Protein AF-A0A645J166-F1 (afdb_monomer_lite)

Foldseek 3Di:
DDPVLLQVLCLQQVNHDPVVVQVVLQVQLVVCCVVVNAVHSVRSSVVSSVCSPVSVSVVVVLVVQLVPDPDSVVSNVVNVVSNVVSVD

Structure (mmCIF, N/CA/C/O backbone):
data_AF-A0A645J166-F1
#
_entry.id   AF-A0A645J166-F1
#
loop_
_atom_site.group_PDB
_atom_site.id
_atom_site.type_symbol
_atom_site.label_atom_id
_atom_site.label_alt_id
_atom_site.label_comp_id
_atom_site.label_asym_id
_atom_site.label_entity_id
_atom_site.label_seq_id
_atom_site.pdbx_PDB_ins_code
_atom_site.Cartn_x
_atom_site.Cartn_y
_atom_site.Cartn_z
_atom_site.occupancy
_atom_site.B_iso_or_equiv
_atom_site.auth_seq_id
_atom_site.auth_comp_id
_atom_site.auth_asym_id
_atom_site.auth_atom_id
_atom_site.pdbx_PDB_model_num
ATOM 1 N N . MET A 1 1 ? -5.506 -1.144 19.823 1.00 64.12 1 MET A N 1
ATOM 2 C CA . MET A 1 1 ? -5.617 -1.043 18.350 1.00 64.12 1 MET A CA 1
ATOM 3 C C . MET A 1 1 ? -4.314 -1.562 17.749 1.00 64.12 1 MET A C 1
ATOM 5 O O . MET A 1 1 ? -3.284 -1.353 18.373 1.00 64.12 1 MET A O 1
ATOM 9 N N . ASP A 1 2 ? -4.341 -2.264 16.617 1.00 86.06 2 ASP A N 1
ATOM 10 C CA . ASP A 1 2 ? -3.154 -2.923 16.041 1.00 86.06 2 ASP A CA 1
ATOM 11 C C . ASP A 1 2 ? -2.208 -1.912 15.351 1.00 86.06 2 ASP A C 1
ATOM 13 O O . ASP A 1 2 ? -2.576 -1.277 14.358 1.00 86.06 2 ASP A O 1
ATOM 17 N N . ALA A 1 3 ? -0.988 -1.766 15.882 1.00 89.06 3 ALA A N 1
ATOM 18 C CA . ALA A 1 3 ? 0.036 -0.851 15.370 1.00 89.06 3 ALA A CA 1
ATOM 19 C C . ALA A 1 3 ? 0.500 -1.207 13.946 1.00 89.06 3 ALA A C 1
ATOM 21 O O . ALA A 1 3 ? 0.827 -0.315 13.157 1.00 89.06 3 ALA A O 1
ATOM 22 N N . ALA A 1 4 ? 0.491 -2.494 13.583 1.00 92.81 4 ALA A N 1
ATOM 23 C CA . ALA A 1 4 ? 0.827 -2.930 12.234 1.00 92.81 4 ALA A CA 1
ATOM 24 C C . ALA A 1 4 ? -0.258 -2.494 11.242 1.00 92.81 4 ALA A C 1
ATOM 26 O O . ALA A 1 4 ? 0.063 -1.943 10.186 1.00 92.81 4 ALA A O 1
ATOM 27 N N . ALA A 1 5 ? -1.536 -2.646 11.608 1.00 95.25 5 ALA A N 1
ATOM 28 C CA . ALA A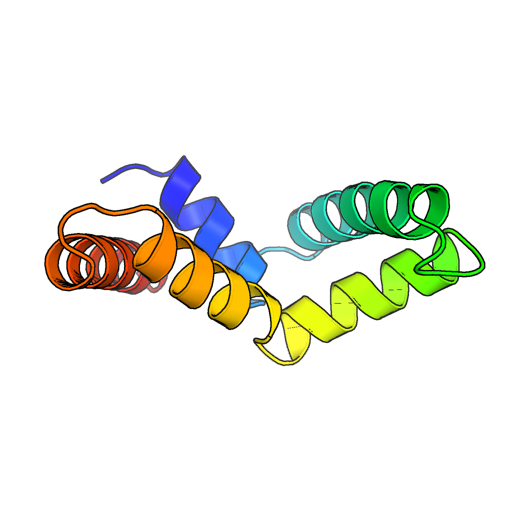 1 5 ? -2.661 -2.217 10.776 1.00 95.25 5 ALA A CA 1
ATOM 29 C C . ALA A 1 5 ? -2.624 -0.704 10.500 1.00 95.25 5 ALA A C 1
ATOM 31 O O . ALA A 1 5 ? -2.726 -0.279 9.347 1.00 95.25 5 ALA A O 1
ATOM 32 N N . GLN A 1 6 ? -2.387 0.110 11.533 1.00 95.44 6 GLN A N 1
ATOM 33 C CA . GLN A 1 6 ? -2.188 1.556 11.374 1.00 95.44 6 GLN A CA 1
ATOM 34 C C . GLN A 1 6 ? -0.993 1.861 10.463 1.00 95.44 6 GLN A C 1
ATOM 36 O O . GLN A 1 6 ? -1.084 2.696 9.565 1.00 95.44 6 GLN A O 1
ATOM 41 N N . GLY A 1 7 ? 0.124 1.153 10.652 1.00 95.81 7 GLY A N 1
ATOM 42 C CA . GLY A 1 7 ? 1.324 1.309 9.836 1.00 95.81 7 GLY A CA 1
ATOM 43 C C . GLY A 1 7 ? 1.100 1.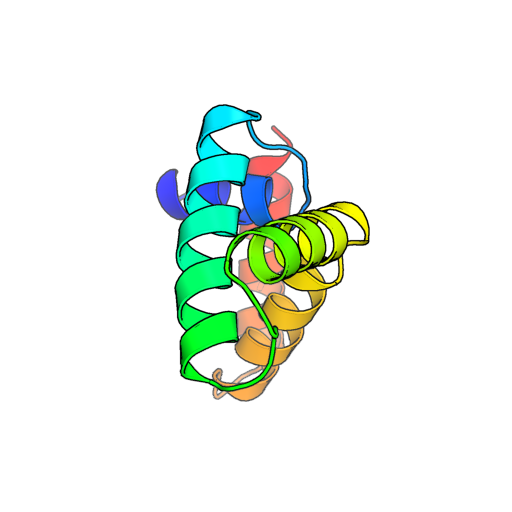031 8.348 1.00 95.81 7 GLY A C 1
ATOM 44 O O . GLY A 1 7 ? 1.724 1.694 7.520 1.00 95.81 7 GLY A O 1
ATOM 45 N N . ILE A 1 8 ? 0.231 0.080 7.994 1.00 96.12 8 ILE A N 1
ATOM 46 C CA . ILE A 1 8 ? -0.157 -0.177 6.599 1.00 96.12 8 ILE A CA 1
ATOM 47 C C . ILE A 1 8 ? -1.080 0.923 6.075 1.00 96.12 8 ILE A C 1
ATOM 49 O O . ILE A 1 8 ? -0.844 1.425 4.977 1.00 96.12 8 ILE A O 1
ATOM 53 N N . VAL A 1 9 ? -2.071 1.364 6.858 1.00 97.38 9 VAL A N 1
ATOM 54 C CA . VAL A 1 9 ? -2.952 2.473 6.451 1.00 97.38 9 VAL A CA 1
ATOM 55 C C . VAL A 1 9 ? -2.149 3.741 6.155 1.00 97.38 9 VAL A C 1
ATOM 57 O O . VAL A 1 9 ? -2.371 4.360 5.115 1.00 97.38 9 VAL A O 1
ATOM 60 N N . ARG A 1 10 ? -1.156 4.087 6.990 1.00 97.69 10 ARG A N 1
ATOM 61 C CA . ARG A 1 10 ? -0.262 5.229 6.721 1.00 97.69 10 ARG A CA 1
ATOM 62 C C . ARG A 1 10 ? 0.466 5.087 5.384 1.00 97.69 10 ARG A C 1
ATOM 64 O O . ARG A 1 10 ? 0.589 6.076 4.673 1.00 97.69 10 ARG A O 1
ATOM 71 N N . ILE A 1 11 ? 0.925 3.885 5.016 1.00 97.94 11 ILE A N 1
ATOM 72 C CA . ILE A 1 11 ? 1.570 3.664 3.708 1.00 97.94 11 ILE A CA 1
ATOM 73 C C . ILE A 1 11 ? 0.568 3.908 2.582 1.00 97.94 11 ILE A C 1
ATOM 75 O O . ILE A 1 11 ? 0.849 4.693 1.685 1.00 97.94 11 ILE A O 1
ATOM 79 N N . LEU A 1 12 ? -0.603 3.270 2.633 1.00 97.88 12 LEU A N 1
ATOM 80 C CA . LEU A 1 12 ? -1.581 3.333 1.540 1.00 97.88 12 LEU A CA 1
ATOM 81 C C . LEU A 1 12 ? -2.201 4.726 1.358 1.00 97.88 12 LEU A C 1
ATOM 83 O O . LEU A 1 12 ? -2.660 5.036 0.261 1.00 97.88 12 LEU A O 1
ATOM 87 N N . LYS A 1 13 ? -2.203 5.557 2.410 1.00 97.12 13 LYS A N 1
ATOM 88 C CA . LYS A 1 13 ? -2.607 6.973 2.367 1.00 97.12 13 LYS A CA 1
ATOM 89 C C . LYS A 1 13 ? -1.469 7.936 1.994 1.00 97.12 13 LYS A C 1
ATOM 91 O O . LYS A 1 13 ? -1.693 9.140 1.993 1.00 97.12 13 LYS A O 1
ATOM 96 N N . GLY A 1 14 ? -0.255 7.445 1.736 1.00 96.31 14 GLY A N 1
ATOM 97 C CA . GLY A 1 14 ? 0.898 8.294 1.410 1.00 96.31 14 GLY A CA 1
ATOM 98 C C . GLY A 1 14 ? 1.471 9.085 2.594 1.00 96.31 14 GLY A C 1
ATOM 99 O O . GLY A 1 14 ? 2.216 10.034 2.388 1.00 96.31 14 GLY A O 1
ATOM 100 N N . ALA A 1 15 ? 1.156 8.692 3.831 1.00 96.12 15 ALA A N 1
ATOM 101 C CA . ALA A 1 15 ? 1.556 9.368 5.070 1.00 96.12 15 ALA A CA 1
ATOM 102 C C . ALA A 1 15 ? 2.632 8.601 5.876 1.00 96.12 15 ALA A C 1
ATOM 104 O O . ALA A 1 15 ? 2.857 8.885 7.051 1.00 96.12 15 ALA A O 1
ATOM 105 N N . SER A 1 16 ? 3.271 7.578 5.293 1.00 95.94 16 SER A N 1
ATOM 106 C CA . SER A 1 16 ? 4.372 6.833 5.932 1.00 95.94 16 SER A CA 1
ATOM 107 C C . SER A 1 16 ? 5.748 7.360 5.519 1.00 95.94 16 SER A C 1
ATOM 109 O O . SER A 1 16 ? 5.868 8.246 4.678 1.00 95.94 16 SER A O 1
ATOM 111 N N . THR A 1 17 ? 6.808 6.804 6.107 1.00 95.75 17 THR A N 1
ATOM 112 C CA . THR A 1 17 ? 8.181 7.184 5.760 1.00 95.75 17 THR A CA 1
ATOM 113 C C . THR A 1 17 ? 8.540 6.730 4.341 1.00 95.75 17 THR A C 1
ATOM 115 O O . THR A 1 17 ? 8.090 5.656 3.919 1.00 95.75 17 THR A O 1
ATOM 118 N N . PRO A 1 18 ? 9.414 7.468 3.624 1.00 96.25 18 PRO A N 1
ATOM 119 C CA . PRO A 1 18 ? 9.849 7.087 2.280 1.00 96.25 18 PRO A CA 1
ATOM 120 C C . PRO A 1 18 ? 10.389 5.655 2.214 1.00 96.25 18 PRO A C 1
ATOM 122 O O . PRO A 1 18 ? 10.022 4.901 1.325 1.00 96.25 18 PRO A O 1
ATOM 125 N N . THR A 1 19 ? 11.176 5.221 3.204 1.00 97.25 19 THR A N 1
ATOM 126 C CA . THR A 1 19 ? 11.732 3.859 3.249 1.00 97.25 19 THR A CA 1
ATOM 127 C C . THR A 1 19 ? 10.651 2.776 3.233 1.00 97.25 19 THR A C 1
ATOM 129 O O . THR A 1 19 ? 10.749 1.822 2.463 1.00 97.25 19 THR A O 1
ATOM 132 N N . ARG A 1 20 ? 9.601 2.909 4.057 1.00 96.25 20 ARG A N 1
ATOM 133 C CA . ARG A 1 20 ? 8.523 1.906 4.116 1.00 96.25 20 ARG A CA 1
ATOM 134 C C . ARG A 1 20 ? 7.678 1.925 2.847 1.00 96.25 20 ARG A C 1
A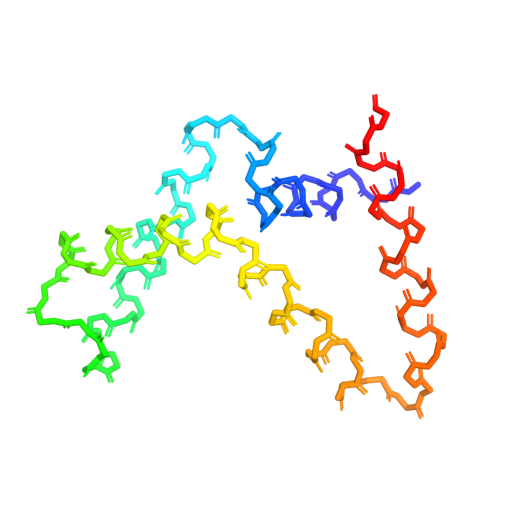TOM 136 O O . ARG A 1 20 ? 7.345 0.860 2.332 1.00 96.25 20 ARG A O 1
ATOM 143 N N . THR A 1 21 ? 7.376 3.116 2.333 1.00 97.69 21 THR A N 1
ATOM 144 C CA . THR A 1 21 ? 6.658 3.282 1.065 1.00 97.69 21 THR A CA 1
ATOM 145 C C . THR A 1 21 ? 7.434 2.652 -0.091 1.00 97.69 21 THR A C 1
ATOM 147 O O . THR A 1 21 ? 6.870 1.855 -0.833 1.00 97.69 21 THR A O 1
ATOM 150 N N . ASN A 1 22 ? 8.743 2.897 -0.189 1.00 98.00 22 ASN A N 1
ATOM 151 C CA . ASN A 1 22 ? 9.586 2.371 -1.262 1.00 98.00 22 ASN A CA 1
ATOM 152 C C . ASN A 1 22 ? 9.640 0.838 -1.266 1.00 98.00 22 ASN A C 1
ATOM 154 O O . ASN A 1 22 ? 9.554 0.238 -2.334 1.00 98.00 22 ASN A O 1
ATOM 158 N N . ILE A 1 23 ? 9.726 0.194 -0.094 1.00 97.75 23 ILE A N 1
ATOM 159 C CA . ILE A 1 23 ? 9.708 -1.277 0.011 1.00 97.75 23 ILE A CA 1
ATOM 160 C C . ILE A 1 23 ? 8.372 -1.844 -0.491 1.00 97.75 23 ILE A C 1
ATOM 162 O O . ILE A 1 23 ? 8.355 -2.814 -1.248 1.00 97.75 23 ILE A O 1
ATOM 166 N N . VAL A 1 24 ? 7.245 -1.227 -0.120 1.00 97.88 24 VAL A N 1
ATOM 167 C CA . VAL A 1 24 ? 5.921 -1.656 -0.602 1.00 97.88 24 VAL A CA 1
ATOM 168 C C . VAL A 1 24 ? 5.771 -1.422 -2.105 1.00 97.88 24 VAL A C 1
ATOM 170 O O . VAL A 1 24 ? 5.280 -2.309 -2.807 1.00 97.88 24 VAL A O 1
ATOM 173 N N . CYS A 1 25 ? 6.240 -0.284 -2.620 1.00 98.44 25 CYS A N 1
ATOM 174 C CA . CYS A 1 25 ? 6.249 0.005 -4.053 1.00 98.44 25 CYS A CA 1
ATOM 175 C C . CYS A 1 25 ? 7.110 -0.990 -4.831 1.00 98.44 25 CYS A C 1
ATOM 177 O O . CYS A 1 25 ? 6.691 -1.445 -5.890 1.00 98.44 25 CYS A O 1
ATOM 179 N N . LEU A 1 26 ? 8.278 -1.371 -4.308 1.00 98.38 26 LEU A N 1
ATOM 180 C CA . LEU A 1 26 ? 9.154 -2.350 -4.947 1.00 98.38 26 LEU A CA 1
ATOM 181 C C . LEU A 1 26 ? 8.509 -3.740 -4.989 1.00 98.38 26 LEU A C 1
ATOM 183 O O . LEU A 1 26 ? 8.460 -4.355 -6.051 1.00 98.38 26 LEU A O 1
ATOM 187 N N . ASN A 1 27 ? 7.936 -4.209 -3.876 1.00 98.12 27 ASN A N 1
ATOM 188 C CA . ASN A 1 27 ? 7.212 -5.485 -3.850 1.00 98.12 27 ASN A CA 1
ATOM 189 C C . ASN A 1 27 ? 6.029 -5.482 -4.830 1.00 98.12 27 ASN A C 1
ATOM 191 O O . ASN A 1 27 ? 5.804 -6.453 -5.553 1.00 98.12 27 ASN A O 1
ATOM 195 N N . SER A 1 28 ? 5.301 -4.366 -4.895 1.00 98.31 28 SER A N 1
ATOM 196 C CA . SER A 1 28 ? 4.183 -4.182 -5.825 1.00 98.31 28 SER A CA 1
ATOM 197 C C . SER A 1 28 ? 4.657 -4.161 -7.280 1.00 98.31 28 SER A C 1
ATOM 199 O O . SER A 1 28 ? 4.027 -4.778 -8.133 1.00 98.31 28 SER A O 1
ATOM 201 N N . ALA A 1 29 ? 5.801 -3.536 -7.566 1.00 98.69 29 ALA A N 1
ATOM 202 C CA . ALA A 1 29 ? 6.410 -3.510 -8.892 1.00 98.69 29 ALA A CA 1
ATOM 203 C C . ALA A 1 29 ? 6.741 -4.913 -9.414 1.00 98.69 29 ALA A C 1
ATOM 205 O O . ALA A 1 29 ? 6.469 -5.204 -10.577 1.00 98.69 29 ALA A O 1
ATOM 206 N N . LEU A 1 30 ? 7.273 -5.792 -8.555 1.00 98.69 30 LEU A N 1
ATOM 207 C CA . LEU A 1 30 ? 7.554 -7.187 -8.909 1.00 98.69 30 LEU A CA 1
ATOM 208 C C . LEU A 1 30 ? 6.272 -7.930 -9.306 1.00 98.69 30 LEU A C 1
ATOM 210 O O . LEU A 1 30 ? 6.243 -8.612 -10.329 1.00 98.69 30 LEU A O 1
ATOM 214 N N . ILE A 1 31 ? 5.196 -7.746 -8.535 1.00 98.38 31 ILE A N 1
ATOM 215 C CA . ILE A 1 31 ? 3.887 -8.343 -8.829 1.00 98.38 31 ILE A CA 1
ATOM 216 C C . ILE A 1 31 ? 3.324 -7.785 -10.141 1.00 98.38 31 ILE A C 1
ATOM 218 O O . ILE A 1 31 ? 2.861 -8.550 -10.984 1.00 98.38 31 ILE A O 1
ATOM 222 N N . LEU A 1 32 ? 3.382 -6.464 -10.342 1.00 98.25 32 LEU A N 1
ATOM 223 C CA . LEU A 1 32 ? 2.907 -5.814 -11.566 1.00 98.25 32 LEU A CA 1
ATOM 224 C C . LEU A 1 32 ? 3.669 -6.299 -12.801 1.00 98.25 32 LEU A C 1
ATOM 226 O O . LEU A 1 32 ? 3.046 -6.536 -13.833 1.00 98.25 32 LEU A O 1
ATOM 230 N N . TYR A 1 33 ? 4.985 -6.472 -12.695 1.00 98.56 33 TYR A N 1
ATOM 231 C CA . TYR A 1 33 ? 5.819 -6.980 -13.778 1.00 98.56 33 TYR A CA 1
ATOM 232 C C . TYR A 1 33 ? 5.459 -8.428 -14.136 1.00 98.56 33 TYR A C 1
ATOM 234 O O . TYR A 1 33 ? 5.122 -8.711 -15.284 1.00 98.56 33 TYR A O 1
ATOM 242 N N . VAL A 1 34 ? 5.422 -9.333 -13.149 1.00 98.44 34 VAL A N 1
ATOM 243 C CA . VAL A 1 34 ? 5.070 -10.750 -13.372 1.00 98.44 34 VAL A CA 1
ATOM 244 C C . VAL A 1 34 ? 3.637 -10.907 -13.897 1.00 98.44 34 VAL A C 1
ATOM 246 O O . VAL A 1 34 ? 3.366 -11.796 -14.699 1.00 98.44 34 VAL A O 1
ATOM 249 N N . ALA A 1 35 ? 2.718 -10.021 -13.506 1.00 98.25 35 ALA A N 1
ATOM 250 C CA . ALA A 1 35 ? 1.340 -10.008 -13.996 1.00 98.25 35 ALA A CA 1
ATOM 251 C C . ALA A 1 35 ? 1.162 -9.361 -15.388 1.00 98.25 35 ALA A C 1
ATOM 253 O O . ALA A 1 35 ? 0.024 -9.219 -15.846 1.00 98.25 35 ALA A O 1
ATOM 254 N N . GLY A 1 36 ? 2.238 -8.903 -16.041 1.00 97.94 36 GLY A N 1
ATOM 255 C CA . GLY A 1 36 ? 2.173 -8.207 -17.332 1.00 97.94 36 GLY A CA 1
ATOM 256 C C . GLY A 1 36 ? 1.456 -6.852 -17.268 1.00 97.94 36 GLY A C 1
ATOM 257 O O . GLY A 1 36 ? 0.851 -6.412 -18.244 1.00 97.94 36 GLY A O 1
ATOM 258 N N . LYS A 1 37 ? 1.454 -6.201 -16.098 1.00 97.88 37 LYS A N 1
ATOM 259 C CA . LYS A 1 37 ? 0.830 -4.886 -15.845 1.00 97.88 37 LYS A CA 1
ATOM 260 C C . LYS A 1 37 ? 1.833 -3.729 -15.820 1.00 97.88 37 LYS A C 1
ATOM 262 O O . LYS A 1 37 ? 1.407 -2.578 -15.725 1.00 97.88 37 LYS A O 1
ATOM 267 N N . ALA A 1 38 ? 3.124 -4.027 -15.896 1.00 98.31 38 ALA A N 1
ATOM 268 C CA . ALA A 1 38 ? 4.210 -3.082 -16.133 1.00 98.31 38 ALA A CA 1
ATOM 269 C C . ALA A 1 38 ? 5.242 -3.759 -17.046 1.00 98.31 38 ALA A C 1
ATOM 271 O O . ALA A 1 38 ? 5.509 -4.949 -16.873 1.00 98.31 38 ALA A O 1
ATOM 272 N N . ALA A 1 39 ? 5.827 -3.029 -17.995 1.00 98.12 39 ALA A N 1
ATOM 273 C CA . ALA A 1 39 ? 6.835 -3.567 -18.912 1.00 98.12 39 ALA A CA 1
ATOM 274 C C . ALA A 1 39 ? 8.211 -3.738 -18.246 1.00 98.12 39 ALA A C 1
ATOM 276 O O . ALA A 1 39 ? 9.076 -4.434 -18.772 1.00 98.12 39 ALA A O 1
ATOM 277 N N . SER A 1 40 ? 8.429 -3.116 -17.083 1.00 98.75 40 SER A N 1
ATOM 278 C CA . SER A 1 40 ? 9.665 -3.240 -16.307 1.00 98.75 40 SER A CA 1
ATOM 279 C C . SER A 1 40 ? 9.438 -3.007 -14.809 1.00 98.75 40 SER A C 1
ATOM 281 O O . SER A 1 40 ? 8.429 -2.428 -14.398 1.00 98.75 40 SER A O 1
ATOM 283 N N . ILE A 1 41 ? 10.402 -3.420 -13.977 1.00 98.56 41 ILE A N 1
ATOM 284 C CA . ILE A 1 41 ? 10.375 -3.158 -12.527 1.00 98.56 41 ILE A CA 1
ATOM 285 C C . ILE A 1 41 ? 10.400 -1.643 -12.221 1.00 98.56 41 ILE A C 1
ATOM 287 O O . ILE A 1 41 ? 9.580 -1.215 -11.409 1.00 98.56 41 ILE A O 1
ATOM 291 N N . PRO A 1 42 ? 11.247 -0.800 -12.859 1.00 98.69 42 PRO A N 1
ATOM 292 C CA . PRO A 1 42 ? 11.202 0.652 -12.652 1.00 98.69 42 PRO A CA 1
ATOM 293 C C . PRO A 1 42 ? 9.840 1.280 -12.973 1.00 98.69 42 PRO A C 1
ATOM 295 O O . PRO A 1 42 ? 9.336 2.084 -12.191 1.00 98.69 42 PRO A O 1
ATOM 298 N N . GLU A 1 43 ? 9.206 0.878 -14.077 1.00 98.62 43 GLU A N 1
ATOM 299 C CA . GLU A 1 43 ? 7.855 1.341 -14.419 1.00 98.62 43 GLU A CA 1
ATOM 300 C C . GLU A 1 43 ? 6.832 0.913 -13.356 1.00 98.62 43 GLU A C 1
ATOM 302 O O . GLU A 1 43 ? 6.040 1.730 -12.883 1.00 98.62 43 GLU A O 1
ATOM 307 N N . GLY A 1 44 ? 6.878 -0.353 -12.923 1.00 98.69 44 GLY A N 1
ATOM 308 C CA . GLY A 1 44 ? 6.009 -0.868 -11.866 1.00 98.69 44 GLY A CA 1
ATOM 309 C C . GLY A 1 44 ? 6.190 -0.130 -10.537 1.00 98.69 44 GLY A C 1
ATOM 310 O O . GLY A 1 44 ? 5.209 0.117 -9.832 1.00 98.69 44 GLY A O 1
ATOM 311 N N . TYR A 1 45 ? 7.419 0.269 -10.209 1.00 98.75 45 TYR A N 1
ATOM 312 C CA . TYR A 1 45 ? 7.728 1.044 -9.010 1.00 98.75 45 TYR A CA 1
ATOM 313 C C . TYR A 1 45 ? 7.105 2.440 -9.078 1.00 98.75 45 TYR A C 1
ATOM 315 O O . TYR A 1 45 ? 6.375 2.820 -8.162 1.00 98.75 45 TYR A O 1
ATOM 323 N N . LEU A 1 46 ? 7.324 3.171 -10.179 1.00 98.56 46 LEU A N 1
ATOM 324 C CA . LEU A 1 46 ? 6.745 4.505 -10.383 1.00 98.56 46 LEU A CA 1
ATOM 325 C C . LEU A 1 46 ? 5.215 4.457 -10.350 1.00 98.56 46 LEU A C 1
ATOM 327 O O . LEU A 1 46 ? 4.582 5.261 -9.668 1.00 98.56 46 LEU A O 1
ATOM 331 N N . ARG A 1 47 ? 4.614 3.456 -11.003 1.00 98.44 47 ARG A N 1
ATOM 332 C CA . ARG A 1 47 ? 3.165 3.237 -10.981 1.00 98.44 47 ARG A CA 1
ATOM 333 C C . ARG A 1 47 ? 2.639 2.952 -9.574 1.00 98.44 47 ARG A C 1
ATOM 335 O O . ARG A 1 47 ? 1.594 3.471 -9.197 1.00 98.44 47 ARG A O 1
ATOM 342 N N . SER A 1 48 ? 3.345 2.133 -8.796 1.00 98.50 48 SER A N 1
ATOM 343 C CA . SER A 1 48 ? 2.964 1.830 -7.409 1.00 98.50 48 SER A CA 1
ATOM 344 C C . SER A 1 48 ? 3.032 3.076 -6.526 1.00 98.50 48 SER A C 1
ATOM 346 O O . SER A 1 48 ? 2.134 3.312 -5.718 1.00 98.50 48 SER A O 1
ATOM 348 N N . HIS A 1 49 ? 4.059 3.904 -6.727 1.00 98.19 49 HIS A N 1
ATOM 349 C CA . HIS A 1 49 ? 4.215 5.167 -6.019 1.00 98.19 49 HIS A CA 1
ATOM 350 C C . HIS A 1 49 ? 3.079 6.146 -6.355 1.00 98.19 49 HIS A C 1
ATOM 352 O O . HIS A 1 49 ? 2.493 6.733 -5.449 1.00 98.19 49 HIS A O 1
ATOM 358 N N . GLU A 1 50 ? 2.704 6.260 -7.631 1.00 98.25 50 GLU A N 1
ATOM 359 C CA . GLU A 1 50 ? 1.575 7.087 -8.081 1.00 98.25 50 GLU A CA 1
ATOM 360 C C . GLU A 1 50 ? 0.232 6.610 -7.502 1.00 98.25 50 GLU A C 1
ATOM 362 O O . GLU A 1 50 ? -0.596 7.412 -7.073 1.00 98.25 50 GLU A O 1
ATOM 367 N N . LEU A 1 51 ? 0.007 5.295 -7.414 1.00 98.50 51 LEU A N 1
ATOM 368 C CA . LEU A 1 51 ? -1.207 4.739 -6.801 1.00 98.50 51 LEU A CA 1
ATOM 369 C C . LEU A 1 51 ? -1.326 5.082 -5.311 1.00 98.50 51 LEU A C 1
ATOM 371 O O . LEU A 1 51 ? -2.437 5.280 -4.817 1.00 98.50 51 LEU A O 1
ATOM 375 N N . ILE A 1 52 ? -0.202 5.150 -4.596 1.00 98.19 52 ILE A N 1
ATOM 376 C CA . ILE A 1 52 ? -0.173 5.610 -3.205 1.00 98.19 52 ILE A CA 1
ATOM 377 C C . ILE A 1 52 ? -0.401 7.125 -3.1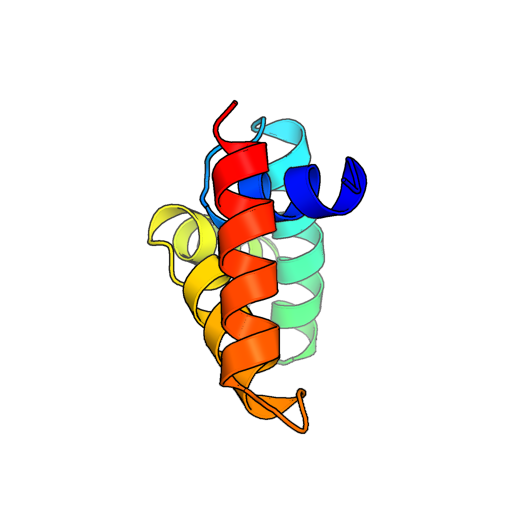40 1.00 98.19 52 ILE A C 1
ATOM 379 O O . ILE A 1 52 ? -1.278 7.567 -2.400 1.00 98.19 52 ILE A O 1
ATOM 383 N N . ALA A 1 53 ? 0.329 7.913 -3.935 1.00 97.00 53 ALA A N 1
ATOM 384 C CA . ALA A 1 53 ? 0.254 9.376 -3.925 1.00 97.00 53 ALA A CA 1
ATOM 385 C C . ALA A 1 53 ? -1.142 9.908 -4.295 1.00 97.00 53 ALA A C 1
ATOM 387 O O . ALA A 1 53 ? -1.643 10.835 -3.666 1.00 97.00 53 ALA A O 1
ATOM 388 N N . SER A 1 54 ? -1.806 9.278 -5.265 1.00 97.94 54 SER A N 1
ATOM 389 C CA . SER A 1 54 ? -3.173 9.618 -5.690 1.00 97.94 54 SER A CA 1
ATOM 390 C C . SER A 1 54 ? -4.270 9.136 -4.728 1.00 97.94 54 SER A C 1
ATOM 392 O O . SER A 1 54 ? -5.450 9.418 -4.943 1.00 97.94 54 SER A O 1
ATOM 394 N N . GLY A 1 55 ? -3.926 8.357 -3.695 1.00 97.56 55 GLY A N 1
ATOM 395 C CA . GLY A 1 55 ? -4.884 7.726 -2.779 1.00 97.56 55 GLY A CA 1
ATOM 396 C C . GLY A 1 55 ? -5.647 6.534 -3.375 1.00 97.56 55 GLY A C 1
ATOM 397 O O . GLY A 1 55 ? -6.474 5.917 -2.695 1.00 97.56 55 GLY A O 1
ATOM 398 N N . ALA A 1 56 ? -5.364 6.155 -4.625 1.00 98.38 56 ALA A N 1
ATOM 399 C CA . ALA A 1 56 ? -5.999 5.019 -5.287 1.00 98.38 56 ALA A CA 1
ATOM 400 C C . ALA A 1 56 ? -5.736 3.689 -4.555 1.00 98.38 56 ALA A C 1
ATOM 402 O O . ALA A 1 56 ? -6.616 2.825 -4.519 1.00 98.38 56 ALA A O 1
ATOM 403 N N . ALA A 1 57 ? -4.563 3.538 -3.935 1.00 98.12 57 ALA A N 1
ATOM 404 C CA . ALA A 1 57 ? -4.203 2.365 -3.144 1.00 98.12 57 ALA A CA 1
ATOM 405 C C . ALA A 1 57 ? -5.113 2.194 -1.913 1.00 98.12 57 ALA A C 1
ATOM 407 O O . ALA A 1 57 ? -5.640 1.106 -1.676 1.00 98.12 57 ALA A O 1
ATOM 408 N N . TYR A 1 58 ? -5.373 3.272 -1.166 1.00 98.31 58 TYR A N 1
ATOM 409 C CA . TYR A 1 58 ? -6.307 3.235 -0.038 1.00 98.31 58 TYR A CA 1
ATOM 410 C C . TYR A 1 58 ? -7.751 2.974 -0.500 1.00 98.31 58 TYR A C 1
ATOM 412 O O . TYR A 1 58 ? -8.443 2.137 0.076 1.00 98.31 58 TYR A O 1
ATOM 420 N N . LYS A 1 59 ? -8.178 3.575 -1.618 1.00 98.56 59 LYS A N 1
ATOM 421 C CA . LYS A 1 59 ? -9.497 3.300 -2.215 1.00 98.56 59 LYS A CA 1
ATOM 422 C C . LYS A 1 59 ? -9.670 1.833 -2.627 1.00 98.56 59 LYS A C 1
ATOM 424 O O . LYS A 1 59 ? -10.772 1.287 -2.558 1.00 98.56 59 LYS A O 1
ATOM 429 N N . ALA A 1 60 ? -8.600 1.173 -3.073 1.00 98.12 60 ALA A N 1
ATOM 430 C CA . ALA A 1 60 ? -8.626 -0.259 -3.361 1.00 98.12 60 ALA A CA 1
ATOM 431 C C . ALA A 1 60 ? -8.836 -1.093 -2.084 1.00 98.12 60 ALA A C 1
ATOM 433 O O . ALA A 1 60 ? -9.615 -2.047 -2.115 1.00 98.12 60 ALA A O 1
ATOM 434 N N . LEU A 1 61 ? -8.223 -0.701 -0.960 1.00 98.25 61 LEU A N 1
ATOM 435 C CA . LEU A 1 61 ? -8.465 -1.328 0.341 1.00 98.25 61 LEU A CA 1
ATOM 436 C C . LEU A 1 61 ? -9.926 -1.164 0.787 1.00 98.25 61 LEU A C 1
ATOM 438 O O . LEU A 1 61 ? -10.530 -2.140 1.222 1.00 98.25 61 LEU A O 1
ATOM 442 N N . GLU A 1 62 ? -10.522 0.020 0.629 1.00 98.56 62 GLU A N 1
ATOM 443 C CA . GLU A 1 62 ? -11.943 0.245 0.949 1.00 98.56 62 GLU A CA 1
ATOM 444 C C . GLU A 1 62 ? -12.861 -0.693 0.153 1.00 98.56 62 GLU A C 1
ATOM 446 O O . GLU A 1 62 ? -13.735 -1.350 0.724 1.00 98.56 62 GLU A O 1
ATOM 451 N N . LYS A 1 63 ? -12.623 -0.818 -1.160 1.00 98.56 63 LYS A N 1
ATOM 452 C CA . LYS A 1 63 ? -13.368 -1.750 -2.022 1.00 98.56 63 LYS A CA 1
ATOM 453 C C . LYS A 1 63 ? -13.194 -3.200 -1.580 1.00 98.56 63 LYS A C 1
ATOM 455 O O . LYS A 1 63 ? -14.165 -3.951 -1.556 1.00 98.56 63 LYS A O 1
ATOM 460 N N . TRP A 1 64 ? -11.971 -3.595 -1.235 1.00 98.19 64 TRP A N 1
ATOM 461 C CA . TRP A 1 64 ? -11.671 -4.950 -0.781 1.00 98.19 64 TRP A CA 1
ATOM 462 C C . TRP A 1 64 ? -12.366 -5.276 0.545 1.00 98.19 64 TRP A C 1
ATOM 464 O O . TRP A 1 64 ? -13.003 -6.320 0.658 1.00 98.19 64 TRP A O 1
ATOM 474 N N . VAL A 1 65 ? -12.329 -4.353 1.511 1.00 98.31 65 VAL A N 1
ATOM 475 C CA . VAL A 1 65 ? -13.047 -4.485 2.786 1.00 98.31 65 VAL A CA 1
ATOM 476 C C . VAL A 1 65 ? -14.548 -4.631 2.548 1.00 98.31 65 VAL A C 1
ATOM 478 O O . VAL A 1 65 ? -15.157 -5.543 3.106 1.00 98.31 65 VAL A O 1
ATOM 481 N N . ALA A 1 66 ? -15.140 -3.800 1.689 1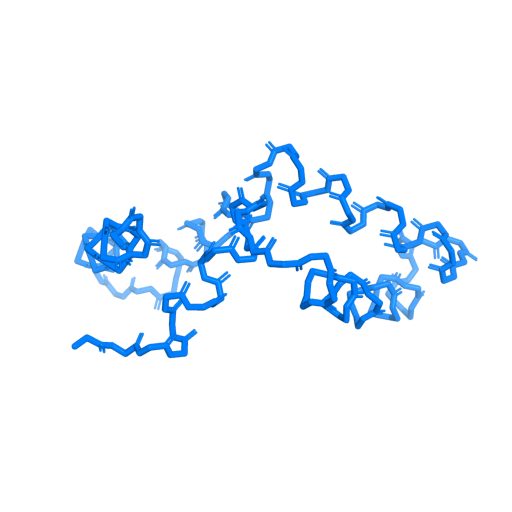.00 98.31 66 ALA A N 1
ATOM 482 C CA . ALA A 1 66 ? -16.559 -3.904 1.359 1.00 98.31 66 ALA A CA 1
ATOM 483 C C . ALA A 1 66 ? -16.916 -5.245 0.688 1.00 98.31 66 ALA A C 1
ATOM 485 O O . ALA A 1 66 ? -17.974 -5.798 0.966 1.00 98.31 66 ALA A O 1
ATOM 486 N N . ALA A 1 67 ? -16.036 -5.785 -0.162 1.00 98.25 67 ALA A N 1
ATOM 487 C CA . ALA A 1 67 ? -16.281 -7.030 -0.891 1.00 98.25 67 ALA A CA 1
ATOM 488 C C . ALA A 1 67 ? -16.052 -8.307 -0.058 1.00 98.25 67 ALA A C 1
ATOM 490 O O . ALA A 1 67 ? -16.671 -9.330 -0.337 1.00 98.25 67 ALA A O 1
ATOM 491 N N . GLN A 1 68 ? -15.152 -8.280 0.932 1.00 97.44 68 GLN A N 1
ATOM 492 C CA . GLN A 1 68 ? -14.771 -9.472 1.704 1.00 97.44 68 GLN A CA 1
ATOM 493 C C . GLN A 1 68 ? -15.469 -9.616 3.061 1.00 97.44 68 GLN A C 1
ATOM 495 O O . GLN A 1 68 ? -15.313 -10.644 3.722 1.00 97.44 68 GLN A O 1
ATOM 500 N N . ASN A 1 69 ? -16.238 -8.620 3.499 1.00 97.88 69 ASN A N 1
ATOM 501 C CA . ASN A 1 69 ? -16.997 -8.715 4.743 1.00 97.88 69 ASN A CA 1
ATOM 502 C C . ASN A 1 69 ? -18.441 -9.145 4.466 1.00 97.88 69 ASN A C 1
ATOM 504 O O . ASN A 1 69 ? -19.092 -8.613 3.573 1.00 97.88 69 ASN A O 1
ATOM 508 N N . ARG A 1 70 ? -18.963 -10.075 5.282 1.00 97.25 70 ARG A N 1
ATOM 509 C CA . ARG A 1 70 ? -20.392 -10.454 5.254 1.00 97.25 70 ARG A CA 1
ATOM 510 C C . ARG A 1 70 ? -21.302 -9.263 5.564 1.00 97.25 70 ARG A C 1
ATOM 512 O O . ARG A 1 70 ? -22.373 -9.155 4.984 1.00 97.25 70 ARG A O 1
ATOM 519 N N . ASP A 1 71 ? -20.848 -8.389 6.462 1.00 98.06 71 ASP A N 1
ATOM 520 C CA . ASP A 1 71 ? -21.417 -7.064 6.705 1.00 98.06 71 ASP A CA 1
ATOM 521 C C . ASP A 1 71 ? -20.401 -5.991 6.261 1.00 98.06 71 ASP A C 1
ATOM 523 O O . ASP A 1 71 ? -19.451 -5.686 6.996 1.00 98.06 71 ASP A O 1
ATOM 527 N N . PRO A 1 72 ? -20.569 -5.420 5.054 1.00 98.00 72 PRO A N 1
ATOM 528 C CA . PRO A 1 72 ? -19.682 -4.383 4.538 1.00 98.00 72 PRO A CA 1
ATOM 529 C C . PRO A 1 72 ? -19.616 -3.133 5.422 1.00 98.00 72 PRO A C 1
ATOM 531 O O . PRO A 1 72 ? -18.553 -2.519 5.523 1.00 98.00 72 PRO A O 1
ATOM 534 N N . GLN A 1 73 ? -20.715 -2.753 6.084 1.00 98.06 73 GLN A N 1
ATOM 535 C CA . GLN A 1 73 ? -20.767 -1.532 6.893 1.00 98.06 73 GLN A CA 1
ATOM 536 C C . GLN A 1 73 ? -19.926 -1.682 8.158 1.00 98.06 73 GLN A C 1
ATOM 538 O O . GLN A 1 73 ? -19.129 -0.796 8.474 1.00 98.06 73 GLN A O 1
ATOM 543 N N . ALA A 1 74 ? -20.018 -2.830 8.834 1.00 98.06 74 ALA A N 1
ATOM 544 C CA . ALA A 1 74 ? -19.161 -3.132 9.978 1.00 98.06 74 ALA A CA 1
ATOM 545 C C . ALA A 1 74 ? -17.668 -3.147 9.595 1.00 98.06 74 ALA A C 1
ATOM 547 O O . ALA A 1 74 ? -16.830 -2.588 10.310 1.00 98.06 74 ALA A O 1
ATOM 548 N N . GLY A 1 75 ? -17.325 -3.733 8.440 1.00 97.94 75 GLY A N 1
ATOM 549 C CA . GLY A 1 75 ? -15.953 -3.746 7.924 1.00 97.94 75 GLY A CA 1
ATOM 550 C C . GLY A 1 75 ? -15.410 -2.340 7.648 1.00 97.94 75 GLY A C 1
ATOM 551 O O . GLY A 1 75 ? -14.317 -1.990 8.102 1.00 97.94 75 GLY A O 1
ATOM 552 N N . LEU A 1 76 ? -16.189 -1.507 6.952 1.00 98.44 76 LEU A N 1
ATOM 553 C CA . LEU A 1 76 ? -15.822 -0.121 6.650 1.00 98.44 76 LEU A CA 1
ATOM 554 C C . LEU A 1 76 ? -15.727 0.740 7.916 1.00 98.44 76 LEU A C 1
ATOM 556 O O . LEU A 1 76 ? -14.802 1.543 8.037 1.00 98.44 76 LEU A O 1
ATOM 560 N N . ALA A 1 77 ? -16.615 0.539 8.894 1.00 98.12 77 ALA A N 1
ATOM 561 C CA . ALA A 1 77 ? -16.537 1.212 10.189 1.00 98.12 77 ALA A CA 1
ATOM 562 C C . ALA A 1 77 ? -15.233 0.869 10.928 1.00 98.12 77 ALA A C 1
ATOM 564 O O . ALA A 1 77 ? -14.561 1.761 11.452 1.00 98.12 77 ALA A O 1
ATOM 565 N N . LYS A 1 78 ? -14.814 -0.404 10.902 1.00 97.06 78 LYS A N 1
ATOM 566 C CA . LYS A 1 78 ? -13.525 -0.831 11.466 1.00 97.06 78 LYS A CA 1
ATOM 567 C C . LYS A 1 78 ? -12.342 -0.198 10.731 1.00 97.06 78 LYS A C 1
ATOM 569 O O . LYS A 1 78 ? -11.427 0.298 11.387 1.00 97.06 78 LYS A O 1
ATOM 574 N N . LEU A 1 79 ? -12.356 -0.177 9.395 1.00 97.50 79 LEU A N 1
ATOM 575 C CA . LEU A 1 79 ? -11.309 0.482 8.604 1.00 97.50 79 LEU A CA 1
ATOM 576 C C . LEU A 1 79 ? -11.218 1.980 8.935 1.00 97.50 79 LEU A C 1
ATOM 578 O O . LEU A 1 79 ? -10.119 2.501 9.135 1.00 97.50 79 LEU A O 1
ATOM 582 N N . LYS A 1 80 ? -12.362 2.661 9.065 1.00 97.25 80 LYS A N 1
ATOM 583 C CA . LYS A 1 80 ? -12.428 4.071 9.467 1.00 97.25 80 LYS A CA 1
ATOM 584 C C . LYS A 1 80 ? -11.807 4.295 10.846 1.00 97.25 80 LYS A C 1
ATOM 586 O O . LYS A 1 80 ? -10.996 5.203 10.996 1.00 97.25 80 LYS A O 1
ATOM 591 N N . ALA A 1 81 ? -12.120 3.441 11.821 1.00 96.88 81 ALA A N 1
ATOM 592 C CA . ALA A 1 81 ? -11.554 3.530 13.165 1.00 96.88 81 ALA A CA 1
ATOM 593 C C . ALA A 1 81 ? -10.024 3.336 13.166 1.00 96.88 81 ALA A C 1
ATOM 595 O O . ALA A 1 81 ? -9.304 4.086 13.823 1.00 96.88 81 ALA A O 1
ATOM 596 N N . VAL A 1 82 ? -9.503 2.365 12.402 1.00 96.94 82 VAL A N 1
ATOM 597 C CA . VAL A 1 82 ? -8.047 2.162 12.246 1.00 96.94 82 VAL A CA 1
ATOM 598 C C . VAL A 1 82 ? -7.392 3.371 11.582 1.00 96.94 82 VAL A C 1
ATOM 600 O O . VAL A 1 82 ? -6.304 3.769 11.987 1.00 96.94 82 VAL A O 1
ATOM 603 N N . THR A 1 83 ? -8.059 3.967 10.596 1.00 96.44 83 THR A N 1
ATOM 604 C CA . THR A 1 83 ? -7.555 5.133 9.863 1.00 96.44 83 THR A CA 1
ATOM 605 C C . THR A 1 83 ? -7.457 6.366 10.746 1.00 96.44 83 THR A C 1
ATOM 607 O O . THR A 1 83 ? -6.412 7.003 10.759 1.00 96.44 83 THR A O 1
ATOM 610 N N . GLN A 1 84 ? -8.483 6.644 11.550 1.00 95.44 84 GLN A N 1
ATOM 611 C CA . GLN A 1 84 ? -8.449 7.727 12.536 1.00 95.44 84 GLN A CA 1
ATOM 612 C C . GLN A 1 84 ? -7.328 7.518 13.557 1.00 95.44 84 GLN A C 1
ATOM 614 O O . GLN A 1 84 ? -6.573 8.433 13.854 1.00 95.44 84 GLN A O 1
ATOM 619 N N . ALA A 1 85 ? -7.154 6.287 14.044 1.00 93.25 85 ALA A N 1
ATOM 620 C CA . ALA A 1 85 ? -6.079 5.966 14.978 1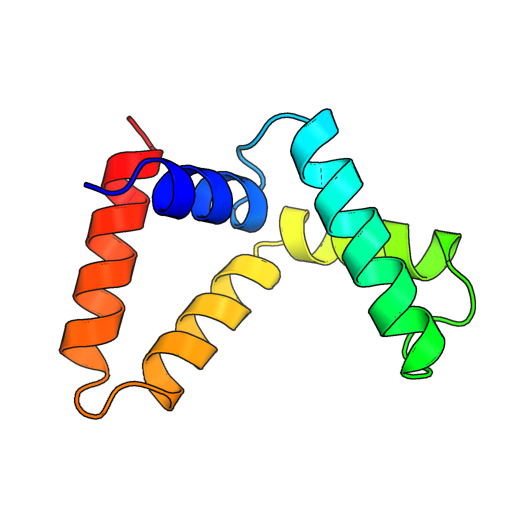.00 93.25 85 ALA A CA 1
ATOM 621 C C . ALA A 1 85 ? -4.670 6.013 14.349 1.00 93.25 85 ALA A C 1
ATOM 623 O O . ALA A 1 85 ? -3.686 5.967 15.078 1.00 93.25 85 ALA A O 1
ATOM 624 N N . ALA A 1 86 ? -4.561 6.048 13.018 1.00 91.81 86 ALA A N 1
ATOM 625 C CA . ALA A 1 86 ? -3.297 6.181 12.301 1.00 91.81 86 ALA A CA 1
ATOM 626 C C . ALA A 1 86 ? -2.900 7.648 12.044 1.00 91.81 86 ALA A C 1
ATOM 628 O O . ALA A 1 86 ? -1.751 7.899 11.683 1.00 91.81 86 ALA A O 1
ATOM 629 N N . GLU A 1 87 ? -3.839 8.584 12.201 1.00 84.56 87 GLU A N 1
ATOM 630 C CA . GLU A 1 87 ? -3.646 10.035 12.041 1.00 84.56 87 GLU A CA 1
ATOM 631 C C . GLU A 1 87 ? -3.172 10.717 13.336 1.00 84.56 87 GLU A C 1
ATOM 633 O O . GLU A 1 87 ? -2.736 11.865 13.294 1.00 84.56 87 GLU A O 1
ATOM 638 N N . VAL A 1 88 ? -3.237 9.991 14.457 1.00 61.09 88 VAL A N 1
ATOM 639 C CA . VAL A 1 88 ? -2.632 10.335 15.754 1.00 61.09 88 VAL A CA 1
ATOM 640 C C . VAL A 1 88 ? -1.196 9.816 15.807 1.00 61.09 88 VAL A C 1
ATOM 642 O O . VAL A 1 88 ? -0.355 10.527 16.393 1.00 61.09 88 VAL A O 1
#

Radius of gyration: 13.88 Å; chains: 1; bounding box: 33×21×37 Å

Sequence (88 aa):
MDAAAQGIVRILKGASTPTRTNIVCLNSALILYVAGKAASIPEGYLRSHELIASGAAYKALEKWVAAQNRDPQAGLAKLKAVTQAAEV

InterPro domains:
  IPR035902 Nucleoside phosphorylase/phosphoribosyltransferase catalytic domain superfamily [G3DSA:3.40.1030.10] (1-72)
  IPR035902 Nucleoside phosphorylase/phosphoribosyltransferase catalytic domain superfamily [SSF52418] (4-72)

Organism: NCBI:txid1076179

Secondary structure (DSSP, 8-state):
--HHHHHHHHHHTT-S-HHHHHHHHHHHHHHHHHTTSSSSHHHHHHHHHHHHHTSHHHHHHHHHHHHH-SSHHHHHHHHHHHHHHH--

pLDDT: mean 96.4, std 5.69, range [61.09, 98.75]